Protein AF-A0A919QBC5-F1 (afdb_monomer_lite)

pLDDT: mean 77.53, std 14.64, range [37.72, 95.38]

Organism: NCBI:txid1070424

Radius of gyration: 15.65 Å; chains: 1; bounding box: 29×37×42 Å

Structure (mmCIF, N/CA/C/O backbone):
data_AF-A0A919QBC5-F1
#
_entry.id   AF-A0A919QBC5-F1
#
loop_
_atom_site.group_PDB
_atom_site.id
_atom_site.type_symbol
_atom_site.label_atom_id
_atom_site.label_alt_id
_atom_site.label_comp_id
_atom_site.label_asym_id
_atom_site.label_entity_id
_atom_site.label_seq_id
_atom_site.pdbx_PDB_ins_code
_atom_site.Cartn_x
_atom_site.Cartn_y
_atom_site.Cartn_z
_atom_site.occupancy
_atom_site.B_iso_or_equiv
_atom_site.auth_seq_id
_atom_site.auth_comp_id
_atom_site.auth_asym_id
_atom_site.auth_atom_id
_atom_site.pdbx_PDB_model_num
ATOM 1 N N . MET A 1 1 ? -8.657 10.685 31.018 1.00 59.81 1 MET A N 1
ATOM 2 C CA . MET A 1 1 ? -8.477 10.791 29.553 1.00 59.81 1 MET A CA 1
ATOM 3 C C . MET A 1 1 ? -9.785 11.322 28.997 1.00 59.81 1 MET A C 1
ATOM 5 O O . MET A 1 1 ? -10.806 10.831 29.456 1.00 59.81 1 MET A O 1
ATOM 9 N N . SER A 1 2 ? -9.794 12.360 28.155 1.00 83.56 2 SER A N 1
ATOM 10 C CA . SER A 1 2 ? -11.073 12.926 27.695 1.00 83.56 2 SER A CA 1
ATOM 11 C C . SER A 1 2 ? -11.795 11.947 26.767 1.00 83.56 2 SER A C 1
ATOM 13 O O . SER A 1 2 ? -11.150 11.234 25.992 1.00 83.56 2 SER A O 1
ATOM 15 N N . ASP A 1 3 ? -13.125 11.934 26.822 1.00 86.00 3 ASP A N 1
ATOM 16 C CA . ASP A 1 3 ? -13.949 11.091 25.947 1.00 86.00 3 ASP A CA 1
ATOM 17 C C . ASP A 1 3 ? -13.710 11.406 24.464 1.00 86.00 3 ASP A C 1
ATOM 19 O O . ASP A 1 3 ? -13.741 10.510 23.622 1.00 86.00 3 ASP A O 1
ATOM 23 N N . GLN A 1 4 ? -13.350 12.658 24.157 1.00 81.12 4 GLN A N 1
ATOM 24 C CA . GLN A 1 4 ? -12.970 13.085 22.813 1.00 81.12 4 GLN A CA 1
ATOM 25 C C . GLN A 1 4 ? -11.673 12.424 22.328 1.00 81.12 4 GLN A C 1
ATOM 27 O O . GLN A 1 4 ? -11.617 11.952 21.198 1.00 81.12 4 GLN A O 1
ATOM 32 N N . ILE A 1 5 ? -10.641 12.334 23.176 1.00 77.69 5 ILE A N 1
ATOM 33 C CA . ILE A 1 5 ? -9.383 11.662 22.810 1.00 77.69 5 ILE A CA 1
ATOM 34 C C . ILE A 1 5 ? -9.641 10.178 22.532 1.00 77.69 5 ILE A C 1
ATOM 36 O O . ILE A 1 5 ? -9.094 9.618 21.584 1.00 77.69 5 ILE A O 1
ATOM 40 N N . LEU A 1 6 ? -10.497 9.531 23.329 1.00 83.38 6 LEU A N 1
ATOM 41 C CA . LEU A 1 6 ? -10.838 8.125 23.117 1.00 83.38 6 LEU A CA 1
ATOM 42 C C . LEU A 1 6 ? -11.637 7.916 21.819 1.00 83.38 6 LEU A C 1
ATOM 44 O O . LEU A 1 6 ? -11.389 6.943 21.106 1.00 83.38 6 LEU A O 1
ATOM 48 N N . ALA A 1 7 ? -12.584 8.804 21.511 1.00 79.25 7 ALA A N 1
ATOM 49 C CA . ALA A 1 7 ? -13.354 8.763 20.269 1.00 79.25 7 ALA A CA 1
ATOM 50 C C . ALA A 1 7 ? -12.456 8.953 19.037 1.00 79.25 7 ALA A C 1
ATOM 52 O O . ALA A 1 7 ? -12.529 8.157 18.098 1.00 79.25 7 ALA A O 1
ATOM 53 N N . ASP A 1 8 ? -11.550 9.931 19.082 1.00 75.81 8 ASP A N 1
ATOM 54 C CA . ASP A 1 8 ? -10.581 10.181 18.016 1.00 75.81 8 ASP A CA 1
ATOM 55 C C . ASP A 1 8 ? -9.690 8.951 17.787 1.00 75.81 8 ASP A C 1
ATOM 57 O O . ASP A 1 8 ? -9.553 8.488 16.654 1.00 75.81 8 ASP A O 1
ATOM 61 N N . LEU A 1 9 ? -9.140 8.357 18.853 1.00 77.12 9 LEU A N 1
ATOM 62 C CA . LEU A 1 9 ? -8.311 7.149 18.755 1.00 77.12 9 LEU A CA 1
ATOM 63 C C . LEU A 1 9 ? -9.074 5.957 18.163 1.00 77.12 9 LEU A C 1
ATOM 65 O O . LEU A 1 9 ? -8.524 5.227 17.338 1.00 77.12 9 LEU A O 1
ATOM 69 N N . LYS A 1 10 ? -10.342 5.760 18.544 1.00 79.88 10 LYS A N 1
ATOM 70 C CA . LYS A 1 10 ? -11.191 4.704 17.968 1.00 79.88 10 LYS A CA 1
ATOM 71 C C . LYS A 1 10 ? -11.422 4.918 16.476 1.00 79.88 10 LYS A C 1
ATOM 73 O O . LYS A 1 10 ? -11.319 3.962 15.712 1.00 79.88 10 LYS A O 1
ATOM 78 N N . SER A 1 11 ? -11.686 6.157 16.063 1.00 75.88 11 SER A N 1
ATOM 79 C CA . SER A 1 11 ? -11.860 6.499 14.651 1.00 75.88 11 SER A CA 1
ATOM 80 C C . SER A 1 11 ? -10.591 6.217 13.843 1.00 75.88 11 SER A C 1
ATOM 82 O O . SER A 1 11 ? -10.673 5.641 12.761 1.00 75.88 11 SER A O 1
ATOM 84 N N . TRP A 1 12 ? -9.415 6.557 14.380 1.00 67.19 12 TRP A N 1
ATOM 85 C CA . TRP A 1 12 ? -8.131 6.264 13.735 1.00 67.19 12 TRP A CA 1
ATOM 86 C C . TRP A 1 12 ? -7.857 4.767 13.619 1.00 67.19 12 TRP A C 1
ATOM 88 O O . TRP A 1 12 ? -7.459 4.290 12.560 1.00 67.19 12 TRP A O 1
ATOM 98 N N . LEU A 1 13 ? -8.108 4.006 14.685 1.00 72.31 13 LEU A N 1
ATOM 99 C CA . LEU A 1 13 ? -7.936 2.554 14.667 1.00 72.31 13 LEU A CA 1
ATOM 100 C C . LEU A 1 13 ? -8.860 1.876 13.655 1.00 72.31 13 LEU A C 1
ATOM 102 O O . LEU A 1 13 ? -8.449 0.908 13.021 1.00 72.31 13 LEU A O 1
ATOM 106 N N . GLN A 1 14 ? -10.088 2.371 13.502 1.00 71.81 14 GLN A N 1
ATOM 107 C CA . GLN A 1 14 ? -11.019 1.849 12.509 1.00 71.81 14 GLN A CA 1
ATOM 108 C C . GLN A 1 14 ? -10.550 2.178 11.086 1.00 71.81 14 GLN A C 1
ATOM 110 O O . GLN A 1 14 ? -10.476 1.282 10.251 1.00 71.81 14 GLN A O 1
ATOM 115 N N . ALA A 1 15 ? -10.124 3.420 10.834 1.00 68.81 15 ALA A N 1
ATOM 116 C CA . ALA A 1 15 ? -9.573 3.820 9.541 1.00 68.81 15 ALA A CA 1
ATOM 117 C C . ALA A 1 15 ? -8.355 2.971 9.134 1.00 68.81 15 ALA A C 1
ATOM 119 O O . ALA A 1 15 ? -8.272 2.558 7.986 1.00 68.81 15 ALA A O 1
ATOM 120 N N . LEU A 1 16 ? -7.466 2.644 10.081 1.00 67.38 16 LEU A N 1
ATOM 121 C CA . LEU A 1 16 ? -6.294 1.786 9.853 1.00 67.38 16 LEU A CA 1
ATOM 122 C C . LEU A 1 16 ? -6.632 0.310 9.595 1.00 67.38 16 LEU A C 1
ATOM 124 O O . LEU A 1 16 ? -5.807 -0.412 9.035 1.00 67.38 16 LEU A O 1
ATOM 128 N N . LYS A 1 17 ? -7.783 -0.169 10.081 1.00 69.50 17 LYS A N 1
ATOM 129 C CA . LYS A 1 17 ? -8.264 -1.539 9.833 1.00 69.50 17 LYS A CA 1
ATOM 130 C C . LYS A 1 17 ? -8.940 -1.656 8.477 1.00 69.50 17 LYS A C 1
ATOM 132 O O . LYS A 1 17 ? -8.787 -2.678 7.819 1.00 69.50 17 LYS A O 1
ATOM 137 N N . ASP A 1 18 ? -9.660 -0.612 8.090 1.00 69.12 18 ASP A N 1
ATOM 138 C CA . ASP A 1 18 ? -10.417 -0.567 6.845 1.00 69.12 18 ASP A CA 1
ATOM 139 C C . ASP A 1 18 ? -9.605 0.034 5.685 1.00 69.12 18 ASP A C 1
ATOM 141 O O . ASP A 1 18 ? -10.139 0.163 4.582 1.00 69.12 18 ASP A O 1
ATOM 145 N N . SER A 1 19 ? -8.361 0.477 5.915 1.00 66.69 19 SER A N 1
ATOM 146 C CA . SER A 1 19 ? -7.495 0.999 4.858 1.00 66.69 19 SER A CA 1
ATOM 147 C C . SER A 1 19 ? -6.853 -0.139 4.074 1.00 66.69 19 SER A C 1
ATOM 149 O O . SER A 1 19 ? -6.092 -0.954 4.597 1.00 66.69 19 SER A O 1
ATOM 151 N N . GLU A 1 20 ? -7.161 -0.181 2.781 1.00 71.75 20 GLU A N 1
ATOM 152 C CA . GLU A 1 20 ? -6.365 -0.929 1.818 1.00 71.75 20 GLU A CA 1
ATOM 153 C C . GLU A 1 20 ? -5.001 -0.236 1.727 1.00 71.75 20 GLU A C 1
ATOM 155 O O . GLU A 1 20 ? -4.919 0.972 1.494 1.00 71.75 20 GLU A O 1
ATOM 160 N N . ARG A 1 21 ? -3.921 -0.972 1.995 1.00 79.88 21 ARG A N 1
ATOM 161 C CA . ARG A 1 21 ? -2.569 -0.402 1.993 1.00 79.88 21 ARG A CA 1
ATOM 162 C C . ARG A 1 21 ? -1.957 -0.585 0.615 1.00 79.88 21 ARG A C 1
ATOM 164 O O . ARG A 1 21 ? -1.882 -1.703 0.117 1.00 79.88 21 ARG A O 1
ATOM 171 N N . THR A 1 22 ? -1.475 0.484 0.002 1.00 86.44 22 THR A N 1
ATOM 172 C CA . THR A 1 22 ? -0.860 0.414 -1.325 1.00 86.44 22 THR A CA 1
ATOM 173 C C . THR A 1 22 ? 0.655 0.317 -1.179 1.00 86.44 22 THR A C 1
ATOM 175 O O . THR A 1 22 ? 1.289 1.202 -0.613 1.00 86.44 22 THR A O 1
ATOM 178 N N . VAL A 1 23 ? 1.262 -0.751 -1.692 1.00 89.44 23 VAL A N 1
ATOM 179 C CA . VAL A 1 23 ? 2.709 -0.823 -1.916 1.00 89.44 23 VAL A CA 1
ATOM 180 C C . VAL A 1 23 ? 3.005 -0.238 -3.286 1.00 89.44 23 VAL A C 1
ATOM 182 O O . VAL A 1 23 ? 2.525 -0.757 -4.291 1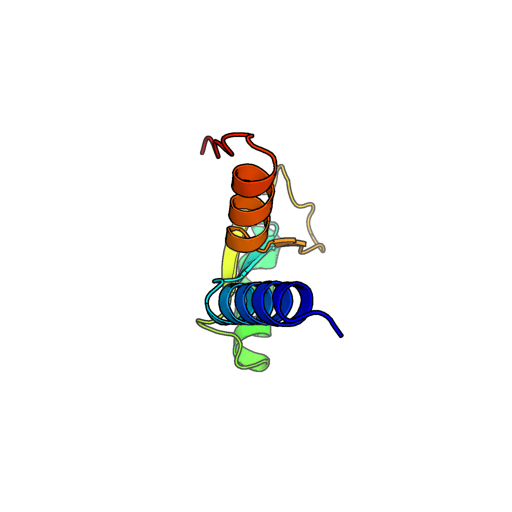.00 89.44 23 VAL A O 1
ATOM 185 N N . VAL A 1 24 ? 3.807 0.818 -3.335 1.00 90.94 24 VAL A N 1
ATOM 186 C CA . VAL A 1 24 ? 4.361 1.359 -4.575 1.00 90.94 24 VAL A CA 1
ATOM 187 C C . VAL A 1 24 ? 5.740 0.755 -4.799 1.00 90.94 24 VAL A C 1
ATOM 189 O O . VAL A 1 24 ? 6.561 0.747 -3.880 1.00 90.94 24 VAL A O 1
ATOM 192 N N . CYS A 1 25 ? 5.981 0.241 -6.000 1.00 93.25 25 CYS A N 1
ATOM 193 C CA . CYS A 1 25 ? 7.247 -0.372 -6.398 1.00 93.25 25 CYS A CA 1
ATOM 194 C C . CYS A 1 25 ? 7.599 -0.044 -7.855 1.00 93.25 25 CYS A C 1
ATOM 196 O O . CYS A 1 25 ? 6.753 0.449 -8.610 1.00 93.25 25 CYS A O 1
ATOM 198 N N . ALA A 1 26 ? 8.841 -0.328 -8.245 1.00 93.88 26 ALA A N 1
ATOM 199 C CA . ALA A 1 26 ? 9.256 -0.317 -9.642 1.00 93.88 26 ALA A CA 1
ATOM 200 C C . ALA A 1 26 ? 8.742 -1.564 -10.387 1.00 93.88 26 ALA A C 1
ATOM 202 O O . ALA A 1 26 ? 8.528 -2.625 -9.795 1.00 93.88 26 ALA A O 1
ATOM 203 N N . SER A 1 27 ? 8.602 -1.464 -11.706 1.00 94.81 27 SER A N 1
ATOM 204 C CA . SER A 1 27 ? 8.150 -2.540 -12.596 1.00 94.81 27 SER A CA 1
ATOM 205 C C . SER A 1 27 ? 9.044 -3.778 -12.518 1.00 94.81 27 SER A C 1
ATOM 207 O O . SER A 1 27 ? 8.546 -4.904 -12.510 1.00 94.81 27 SER A O 1
ATOM 209 N N . ALA A 1 28 ? 10.356 -3.577 -12.373 1.00 94.88 28 ALA A N 1
ATOM 210 C CA . ALA A 1 28 ? 11.330 -4.653 -12.190 1.00 94.88 28 ALA A CA 1
ATOM 211 C C . ALA A 1 28 ? 11.097 -5.478 -10.908 1.00 94.88 28 ALA A C 1
ATOM 213 O O . ALA A 1 28 ? 11.455 -6.655 -10.868 1.00 94.88 28 ALA A O 1
ATOM 214 N N . ASP A 1 29 ? 10.473 -4.886 -9.885 1.00 95.38 29 ASP A N 1
ATOM 215 C CA . ASP A 1 29 ? 10.310 -5.488 -8.560 1.00 95.38 29 ASP A CA 1
ATOM 216 C C . ASP A 1 29 ? 8.891 -6.015 -8.299 1.00 95.38 29 ASP A C 1
ATOM 218 O O . ASP A 1 29 ? 8.668 -6.707 -7.302 1.00 95.38 29 ASP A O 1
ATOM 222 N N . GLU A 1 30 ? 7.924 -5.743 -9.186 1.00 94.56 30 GLU A N 1
ATOM 223 C CA . GLU A 1 30 ? 6.506 -6.068 -8.971 1.00 94.56 30 GLU A CA 1
ATOM 224 C C . GLU A 1 30 ? 6.298 -7.544 -8.598 1.00 94.56 30 GLU A C 1
ATOM 226 O O . GLU A 1 30 ? 5.591 -7.865 -7.638 1.00 94.56 30 GLU A O 1
ATOM 231 N N . SER A 1 31 ? 6.937 -8.453 -9.339 1.00 95.38 31 SER A N 1
ATOM 232 C CA . SER A 1 31 ? 6.789 -9.896 -9.116 1.00 95.38 31 SER A CA 1
ATOM 233 C C . SER A 1 31 ? 7.335 -10.319 -7.751 1.00 95.38 31 SER A C 1
ATOM 235 O O . SER A 1 31 ? 6.667 -11.055 -7.023 1.00 95.38 31 SER A O 1
ATOM 237 N N . ALA A 1 32 ? 8.506 -9.802 -7.368 1.00 95.19 32 ALA A N 1
ATOM 238 C CA . ALA A 1 32 ? 9.128 -10.097 -6.081 1.00 95.19 32 ALA A CA 1
ATOM 239 C C . ALA A 1 32 ? 8.300 -9.541 -4.910 1.00 95.19 32 ALA A C 1
ATOM 241 O O . ALA A 1 32 ? 8.124 -10.218 -3.897 1.00 95.19 32 ALA A O 1
ATOM 242 N N . ILE A 1 33 ? 7.729 -8.341 -5.065 1.00 94.00 33 ILE A N 1
ATOM 243 C CA . ILE A 1 33 ? 6.839 -7.726 -4.072 1.00 94.00 33 ILE A CA 1
ATOM 244 C C . ILE A 1 33 ? 5.566 -8.557 -3.897 1.00 94.00 33 ILE A C 1
ATOM 246 O O . ILE A 1 33 ? 5.190 -8.875 -2.767 1.00 94.00 33 ILE A O 1
ATOM 250 N N . ARG A 1 34 ? 4.908 -8.958 -4.993 1.00 93.19 34 ARG A N 1
ATOM 251 C CA . ARG A 1 34 ? 3.697 -9.794 -4.930 1.00 93.19 34 ARG A CA 1
ATOM 252 C C . ARG A 1 34 ? 3.974 -11.147 -4.278 1.00 93.19 34 ARG A C 1
ATOM 254 O O . ARG A 1 34 ? 3.181 -11.597 -3.451 1.00 93.19 34 ARG A O 1
ATOM 261 N N . GLU A 1 35 ? 5.105 -11.770 -4.600 1.00 94.25 35 GLU A N 1
ATOM 262 C CA . GLU A 1 35 ? 5.530 -13.021 -3.972 1.00 94.25 35 GLU A CA 1
ATOM 263 C C . GLU A 1 35 ? 5.784 -12.842 -2.467 1.00 94.25 35 GLU A C 1
ATOM 265 O O . GLU A 1 35 ? 5.302 -13.638 -1.658 1.00 94.25 35 GLU A O 1
ATOM 270 N N . ALA A 1 36 ? 6.485 -11.775 -2.072 1.00 93.31 36 ALA A N 1
ATOM 271 C CA . ALA A 1 36 ? 6.744 -11.460 -0.671 1.00 93.31 36 ALA A CA 1
ATOM 272 C C . ALA A 1 36 ? 5.443 -11.227 0.115 1.00 93.31 36 ALA A C 1
ATOM 274 O O . ALA A 1 36 ? 5.271 -11.789 1.198 1.00 93.31 36 ALA A O 1
ATOM 275 N N . LEU A 1 37 ? 4.492 -10.473 -0.446 1.00 90.75 37 LEU A N 1
ATOM 276 C CA . LEU A 1 37 ? 3.171 -10.267 0.158 1.00 90.75 37 LEU A CA 1
ATOM 277 C C . LEU A 1 37 ? 2.406 -11.587 0.315 1.00 90.75 37 LEU A C 1
ATOM 279 O O . LEU A 1 37 ? 1.800 -11.820 1.360 1.00 90.75 37 LEU A O 1
ATOM 283 N N . GLY A 1 38 ? 2.469 -12.476 -0.679 1.00 90.31 38 GLY A N 1
ATOM 284 C CA . GLY A 1 38 ? 1.890 -13.817 -0.589 1.00 90.31 38 GLY A CA 1
ATOM 285 C C . GLY A 1 38 ? 2.502 -14.646 0.544 1.00 90.31 38 GLY A C 1
ATOM 286 O O . GLY A 1 38 ? 1.775 -15.206 1.363 1.00 90.31 38 GLY A O 1
ATOM 287 N N . ARG A 1 39 ? 3.838 -14.663 0.656 1.00 92.44 39 ARG A N 1
ATOM 288 C CA . ARG A 1 39 ? 4.566 -15.377 1.724 1.00 92.44 39 ARG A CA 1
ATOM 289 C C . ARG A 1 39 ? 4.237 -14.863 3.124 1.00 92.44 39 ARG A C 1
ATOM 291 O O . ARG A 1 39 ? 4.212 -15.654 4.061 1.00 92.44 39 ARG A O 1
ATOM 298 N N . LEU A 1 40 ? 3.957 -13.568 3.256 1.00 88.62 40 LEU A N 1
ATOM 299 C CA . LEU A 1 40 ? 3.568 -12.926 4.516 1.00 88.62 40 LEU A CA 1
ATOM 300 C C . LEU A 1 40 ? 2.058 -12.979 4.797 1.00 88.62 40 LEU A C 1
ATOM 302 O O . LEU A 1 40 ? 1.613 -12.438 5.805 1.00 88.62 40 LEU A O 1
ATOM 306 N N . TRP A 1 41 ? 1.274 -13.612 3.919 1.00 83.38 41 TRP A N 1
ATOM 307 C CA . TRP A 1 41 ? -0.189 -13.721 4.017 1.00 83.38 41 TRP A CA 1
ATOM 308 C C . TRP A 1 41 ? -0.875 -12.348 3.988 1.00 83.38 41 TRP A C 1
ATOM 310 O O . TRP A 1 41 ? -1.946 -12.137 4.552 1.00 83.38 41 TRP A O 1
ATOM 320 N N . LEU A 1 42 ? -0.234 -11.406 3.297 1.00 82.31 42 LEU A N 1
ATOM 321 C CA . LEU A 1 42 ? -0.708 -10.048 3.050 1.00 82.31 42 LEU A CA 1
ATOM 322 C C . LEU A 1 42 ? -1.330 -9.898 1.653 1.00 82.31 42 LEU A C 1
ATOM 324 O O . LEU A 1 42 ? -1.789 -8.812 1.293 1.00 82.31 42 LEU A O 1
ATOM 328 N N . GLY A 1 43 ? -1.359 -10.976 0.861 1.00 72.50 43 GLY A N 1
ATOM 329 C CA . GLY A 1 43 ? -2.044 -11.017 -0.429 1.00 72.50 43 GLY A CA 1
ATOM 330 C C . GLY A 1 43 ? -3.536 -10.717 -0.260 1.00 72.50 43 GLY A C 1
ATOM 331 O O . GLY A 1 43 ? -4.249 -11.479 0.383 1.00 72.50 43 GLY A O 1
ATOM 332 N N . GLY A 1 44 ? -3.993 -9.590 -0.811 1.00 74.69 44 GLY A N 1
ATOM 333 C CA . GLY A 1 44 ? -5.372 -9.098 -0.678 1.00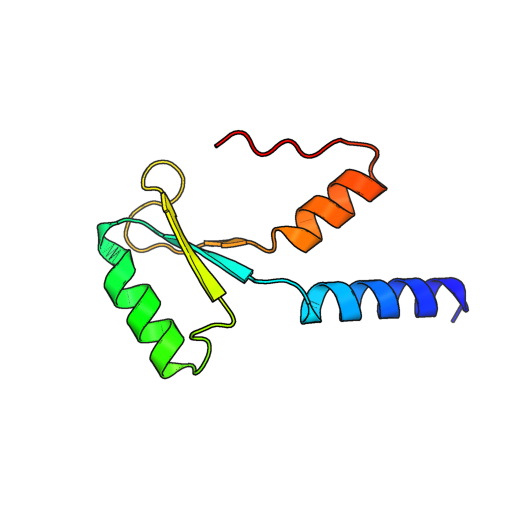 74.69 44 GLY A CA 1
ATOM 334 C C . GLY A 1 44 ? -5.584 -8.054 0.424 1.00 74.69 44 GLY A C 1
ATOM 335 O O . GLY A 1 44 ? -6.610 -7.386 0.419 1.00 74.69 44 GLY A O 1
ATOM 336 N N . LEU A 1 45 ? -4.614 -7.866 1.326 1.00 76.75 45 LEU A N 1
ATOM 337 C CA . LEU A 1 45 ? -4.588 -6.734 2.265 1.00 76.75 45 LEU A CA 1
ATOM 338 C C . LEU A 1 45 ? -3.837 -5.532 1.692 1.00 76.75 45 LEU A C 1
ATOM 340 O O . LEU A 1 45 ? -4.093 -4.391 2.078 1.00 76.75 45 LEU A O 1
ATOM 344 N N . TYR A 1 46 ? -2.889 -5.809 0.796 1.00 84.00 46 TYR A N 1
ATOM 345 C CA . TYR A 1 46 ? -2.104 -4.792 0.126 1.00 84.00 46 TYR A CA 1
ATOM 346 C C . TYR A 1 46 ? -2.357 -4.799 -1.375 1.00 84.00 46 TYR A C 1
ATOM 348 O O . TYR A 1 46 ? -2.235 -5.832 -2.043 1.00 84.00 46 TYR A O 1
ATOM 356 N N . LYS A 1 47 ? -2.641 -3.615 -1.907 1.00 86.62 47 LYS A N 1
ATOM 357 C CA . LYS A 1 47 ? -2.601 -3.333 -3.337 1.00 86.62 47 LYS A CA 1
ATOM 358 C C . LYS A 1 47 ? -1.155 -3.115 -3.751 1.00 86.62 47 LYS A C 1
ATOM 360 O O . LYS A 1 47 ? -0.382 -2.532 -3.000 1.00 86.62 47 LYS A O 1
ATOM 365 N N . VAL A 1 48 ? -0.787 -3.545 -4.951 1.00 89.44 48 VAL A N 1
ATOM 366 C CA . VAL A 1 48 ? 0.520 -3.219 -5.534 1.00 89.44 48 VAL A CA 1
ATOM 367 C C . VAL A 1 48 ? 0.300 -2.240 -6.674 1.00 89.44 48 VAL A C 1
ATOM 369 O O . VAL A 1 48 ? -0.461 -2.530 -7.599 1.00 89.44 48 VAL A O 1
ATOM 372 N N . LEU A 1 49 ? 0.946 -1.083 -6.578 1.00 89.81 49 LEU A N 1
ATOM 373 C CA . LEU A 1 49 ? 1.003 -0.054 -7.602 1.00 89.81 49 LEU A CA 1
ATOM 374 C C . LEU A 1 49 ? 2.419 -0.016 -8.174 1.00 89.81 49 LEU A C 1
ATOM 376 O O . LEU A 1 49 ? 3.400 0.073 -7.437 1.00 89.81 49 LEU A O 1
ATOM 380 N N . VAL A 1 50 ? 2.520 -0.057 -9.495 1.00 90.25 50 VAL A N 1
ATOM 381 C CA . VAL A 1 50 ? 3.798 0.068 -10.194 1.00 90.25 50 VAL A CA 1
ATOM 382 C C . VAL A 1 50 ? 3.965 1.510 -10.647 1.00 90.25 50 VAL A C 1
ATOM 384 O O . VAL A 1 50 ? 3.103 2.037 -11.350 1.00 90.25 50 VAL A O 1
ATOM 387 N N . ASN A 1 51 ? 5.049 2.161 -10.227 1.00 89.50 51 ASN A N 1
ATOM 388 C CA . ASN A 1 51 ? 5.374 3.517 -10.657 1.00 89.50 51 ASN A CA 1
ATOM 389 C C . ASN A 1 51 ? 6.889 3.765 -10.627 1.00 89.50 51 ASN A C 1
ATOM 391 O O . ASN A 1 51 ? 7.446 4.137 -9.595 1.00 89.50 51 ASN A O 1
ATOM 395 N N . ASP A 1 52 ? 7.528 3.628 -11.787 1.00 87.06 52 ASP A N 1
ATOM 396 C CA . ASP A 1 52 ? 8.981 3.787 -11.949 1.00 87.06 52 ASP A CA 1
ATOM 397 C C . ASP A 1 52 ? 9.471 5.233 -11.753 1.00 87.06 52 ASP A C 1
ATOM 399 O O . ASP A 1 52 ? 10.644 5.459 -11.464 1.00 87.06 52 ASP A O 1
ATOM 403 N N . ALA A 1 53 ? 8.589 6.228 -11.900 1.00 84.69 53 ALA A N 1
ATOM 404 C CA . ALA A 1 53 ? 8.941 7.634 -11.703 1.00 84.69 53 ALA A CA 1
ATOM 405 C C . ALA A 1 53 ? 8.981 8.021 -10.217 1.00 84.69 53 ALA A C 1
ATOM 407 O O . ALA A 1 53 ? 9.756 8.891 -9.822 1.00 84.69 53 ALA A O 1
ATOM 408 N N . LEU A 1 54 ? 8.136 7.387 -9.399 1.00 78.44 54 LEU A N 1
ATOM 409 C CA . LEU A 1 54 ? 8.043 7.644 -7.961 1.00 78.44 54 LEU A CA 1
ATOM 410 C C . LEU A 1 54 ? 8.858 6.657 -7.125 1.00 78.44 54 LEU A C 1
ATOM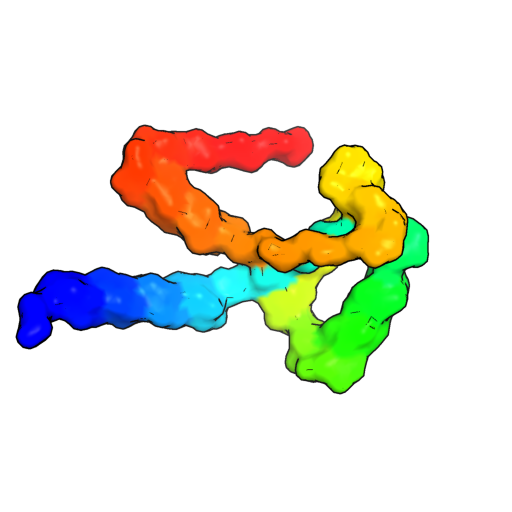 412 O O . LEU A 1 54 ? 9.246 6.994 -6.008 1.00 78.44 54 LEU A O 1
ATOM 416 N N . CYS A 1 55 ? 9.096 5.447 -7.634 1.00 85.69 55 CYS A N 1
ATOM 417 C CA . CYS A 1 55 ? 9.753 4.378 -6.901 1.00 85.69 55 CYS A CA 1
ATOM 418 C C . CYS A 1 55 ? 10.962 3.837 -7.674 1.00 85.69 55 CYS A C 1
ATOM 420 O O . CYS A 1 55 ? 10.790 3.148 -8.679 1.00 85.69 55 CYS A O 1
ATOM 422 N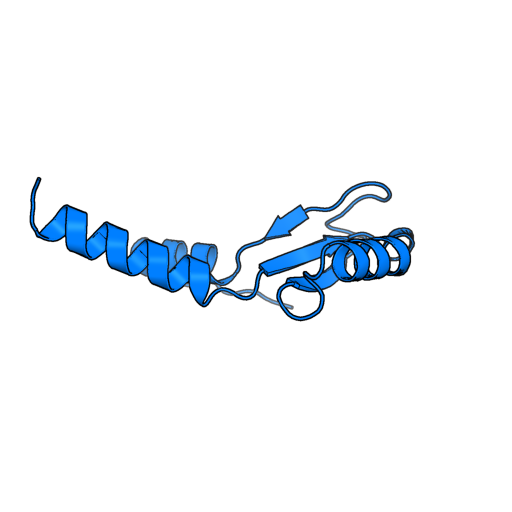 N . PRO A 1 56 ? 12.191 4.142 -7.219 1.00 87.69 56 PRO A N 1
ATOM 423 C CA . PRO A 1 56 ? 13.402 3.570 -7.794 1.00 87.69 56 PRO A CA 1
ATOM 424 C C . PRO A 1 56 ? 13.465 2.041 -7.618 1.00 87.69 56 PRO A C 1
ATOM 426 O O . PRO A 1 56 ? 13.028 1.538 -6.577 1.00 87.69 56 PRO A O 1
ATOM 429 N N . PRO A 1 57 ? 14.085 1.297 -8.553 1.00 92.50 57 PRO A N 1
ATOM 430 C CA . PRO A 1 57 ? 14.300 -0.141 -8.396 1.00 92.50 57 PRO A CA 1
ATOM 431 C C . PRO A 1 57 ? 15.032 -0.505 -7.097 1.00 92.50 57 PRO A C 1
ATOM 433 O O . PRO A 1 57 ? 15.940 0.205 -6.658 1.00 92.50 57 PRO A O 1
ATOM 436 N N . GLY A 1 58 ? 14.644 -1.624 -6.489 1.00 90.81 58 GLY A N 1
ATOM 437 C CA . GLY A 1 58 ? 15.151 -2.097 -5.200 1.00 90.81 58 GLY A CA 1
ATOM 438 C C . GLY A 1 58 ? 14.536 -1.399 -3.984 1.00 90.81 58 GLY A C 1
ATOM 439 O O . GLY A 1 58 ? 14.959 -1.657 -2.855 1.00 90.81 58 GLY A O 1
ATOM 440 N N . THR A 1 59 ? 13.546 -0.526 -4.184 1.00 88.31 59 THR A N 1
ATOM 441 C CA . THR A 1 59 ? 12.811 0.129 -3.097 1.00 88.31 59 THR A CA 1
ATOM 442 C C . THR A 1 59 ? 11.319 -0.172 -3.171 1.00 88.31 59 THR A C 1
ATOM 444 O O . THR A 1 59 ? 10.787 -0.545 -4.214 1.00 88.31 59 THR A O 1
ATOM 447 N N . ALA A 1 60 ? 10.641 -0.039 -2.032 1.00 88.19 60 ALA A N 1
ATOM 448 C CA . ALA A 1 60 ? 9.193 -0.129 -1.952 1.00 88.19 60 ALA A CA 1
ATOM 449 C C . ALA A 1 60 ? 8.675 0.866 -0.914 1.00 88.19 60 ALA A C 1
ATOM 451 O O . ALA A 1 60 ? 9.219 0.969 0.189 1.00 88.19 60 ALA A O 1
ATOM 452 N N . TYR A 1 61 ? 7.606 1.575 -1.258 1.00 87.38 61 TYR A N 1
ATOM 453 C CA . TYR A 1 61 ? 6.935 2.508 -0.358 1.00 87.38 61 TYR A CA 1
ATOM 454 C C . TYR A 1 61 ? 5.568 1.962 0.020 1.00 87.38 61 TYR A C 1
ATOM 456 O O . TYR A 1 61 ? 4.816 1.525 -0.843 1.00 87.38 61 TYR A O 1
ATOM 464 N N . VAL A 1 62 ? 5.227 2.003 1.306 1.00 86.06 62 VAL A N 1
ATOM 465 C CA . VAL A 1 62 ? 3.878 1.669 1.770 1.00 86.06 62 VAL A CA 1
ATOM 466 C C . VAL A 1 62 ? 3.120 2.962 1.995 1.00 86.06 62 VAL A C 1
ATOM 468 O O . VAL A 1 62 ? 3.533 3.805 2.790 1.00 86.06 62 VAL A O 1
ATOM 471 N N . ILE A 1 63 ? 2.006 3.096 1.295 1.00 81.56 63 ILE A N 1
ATOM 472 C CA . ILE A 1 63 ? 1.135 4.255 1.327 1.00 81.56 63 ILE A CA 1
ATOM 473 C C . ILE A 1 63 ? -0.216 3.829 1.903 1.00 81.56 63 ILE A C 1
ATOM 475 O O . ILE A 1 63 ? -0.812 2.845 1.468 1.00 81.56 63 ILE A O 1
ATOM 479 N N . ASP A 1 64 ? -0.702 4.585 2.886 1.00 78.81 64 ASP A N 1
ATOM 480 C CA . ASP A 1 64 ? -2.070 4.470 3.389 1.00 78.81 64 ASP A CA 1
ATOM 481 C C . ASP A 1 64 ? -2.904 5.601 2.772 1.00 78.81 64 ASP A C 1
ATOM 483 O O . ASP A 1 64 ? -2.908 6.737 3.257 1.00 78.81 64 ASP A O 1
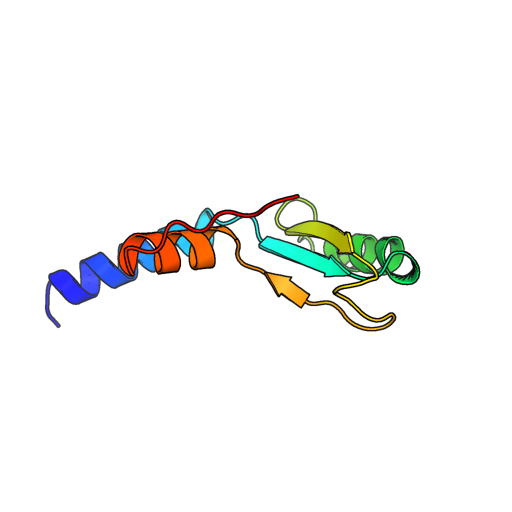ATOM 487 N N . GLU A 1 65 ? -3.551 5.300 1.643 1.00 70.50 65 GLU A N 1
ATOM 488 C CA . GLU A 1 65 ? -4.344 6.271 0.878 1.00 70.50 65 GLU A CA 1
ATOM 489 C C . GLU A 1 65 ? -5.464 6.871 1.737 1.00 70.50 65 GLU A C 1
ATOM 491 O O . GLU A 1 65 ? -5.657 8.086 1.736 1.00 70.50 65 GLU A O 1
ATOM 496 N N . ARG A 1 66 ? -6.130 6.060 2.570 1.00 66.38 66 ARG A N 1
ATOM 497 C CA . ARG A 1 66 ? -7.197 6.541 3.458 1.00 66.38 66 ARG A CA 1
ATOM 498 C C . ARG A 1 66 ? -6.684 7.401 4.601 1.00 66.38 66 ARG A C 1
ATOM 500 O O . ARG A 1 66 ? -7.355 8.362 4.967 1.00 66.38 66 ARG A O 1
ATOM 507 N N . ALA A 1 67 ? -5.524 7.094 5.179 1.00 65.12 67 ALA A N 1
ATOM 508 C CA . ALA A 1 67 ? -4.927 7.958 6.195 1.00 65.12 67 ALA A CA 1
ATOM 509 C C . ALA A 1 67 ? -4.565 9.333 5.610 1.00 65.12 67 ALA A C 1
ATOM 511 O O . ALA A 1 67 ? -4.782 10.354 6.268 1.00 65.12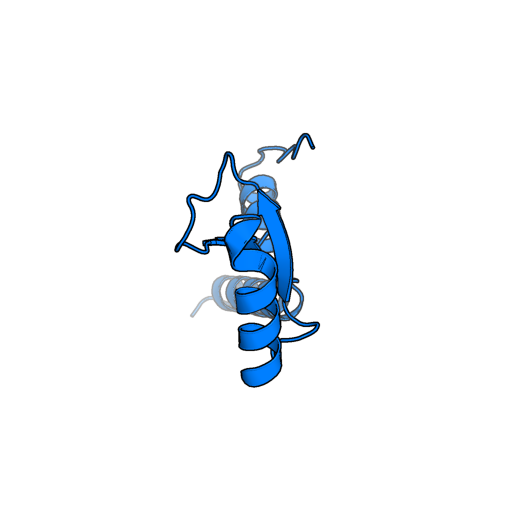 67 ALA A O 1
ATOM 512 N N . MET A 1 68 ? -4.081 9.375 4.364 1.00 66.94 68 MET A N 1
ATOM 513 C CA . MET A 1 68 ? -3.828 10.633 3.657 1.00 66.94 68 MET A CA 1
ATOM 514 C C . MET A 1 68 ? -5.118 11.382 3.315 1.00 66.94 68 MET A C 1
ATOM 516 O O . MET A 1 68 ? -5.189 12.583 3.563 1.00 66.94 68 MET A O 1
ATOM 520 N N . GLU A 1 69 ? -6.158 10.698 2.831 1.00 67.12 69 GLU A N 1
ATOM 521 C CA . GLU A 1 69 ? -7.474 11.305 2.592 1.00 67.12 69 GLU A CA 1
ATOM 522 C C . GLU A 1 69 ? -8.099 11.849 3.882 1.00 67.12 69 GLU A C 1
ATOM 524 O O . GLU A 1 69 ? -8.607 12.969 3.905 1.00 67.12 69 GLU A O 1
ATOM 529 N N . ALA A 1 70 ? -8.041 11.091 4.980 1.00 63.19 70 ALA A N 1
ATOM 530 C CA . ALA A 1 70 ? -8.553 11.511 6.280 1.00 63.19 70 ALA A CA 1
ATOM 531 C C . ALA A 1 70 ? -7.795 12.733 6.815 1.00 63.19 70 ALA A C 1
ATOM 533 O O . ALA A 1 70 ? -8.418 13.663 7.332 1.00 63.19 70 ALA A O 1
ATOM 534 N N . TYR A 1 71 ? -6.467 12.763 6.661 1.00 58.34 71 TYR A N 1
ATOM 535 C CA . TYR A 1 71 ? -5.655 13.926 7.009 1.00 58.34 71 TYR A CA 1
ATOM 536 C C . TYR A 1 71 ? -6.018 15.143 6.156 1.00 58.34 71 TYR A C 1
ATOM 538 O O . TYR A 1 71 ? -6.269 16.214 6.702 1.00 58.34 71 TYR A O 1
ATOM 546 N N . ALA A 1 72 ? -6.108 14.977 4.837 1.00 61.41 72 ALA A N 1
ATOM 547 C CA . ALA A 1 72 ? -6.443 16.049 3.911 1.00 61.41 72 ALA A CA 1
ATOM 548 C C . ALA A 1 72 ? -7.844 16.625 4.190 1.00 61.41 72 ALA A C 1
ATOM 550 O O . ALA A 1 72 ? -7.992 17.834 4.377 1.00 61.41 72 ALA A O 1
ATOM 551 N N . ASN A 1 73 ? -8.847 15.758 4.367 1.00 64.44 73 ASN A N 1
ATOM 552 C CA . ASN A 1 73 ? -10.207 16.155 4.735 1.00 64.44 73 ASN A CA 1
ATOM 553 C C . ASN A 1 73 ? -10.247 16.889 6.084 1.00 64.44 73 ASN A C 1
ATOM 555 O O . ASN A 1 73 ? -10.922 17.910 6.209 1.00 64.44 73 ASN A O 1
ATOM 559 N N . LYS A 1 74 ? -9.495 16.418 7.090 1.00 60.50 74 LYS A N 1
ATOM 560 C CA . LYS A 1 74 ? -9.411 17.073 8.407 1.00 60.50 74 LYS A CA 1
ATOM 561 C C . LYS A 1 74 ? -8.661 18.409 8.351 1.00 60.50 74 LYS A C 1
ATOM 563 O O . LYS A 1 74 ? -8.988 19.319 9.106 1.00 60.50 74 LYS A O 1
ATOM 568 N N . ALA A 1 75 ? -7.687 18.542 7.453 1.00 60.66 75 ALA A N 1
ATOM 569 C CA . ALA A 1 75 ? -6.941 19.773 7.204 1.00 60.66 75 ALA A CA 1
ATOM 570 C C . ALA A 1 75 ? -7.691 20.774 6.299 1.00 60.66 75 ALA A C 1
ATOM 572 O O . ALA A 1 75 ? -7.170 21.855 6.028 1.00 60.66 75 ALA A O 1
ATOM 573 N N . GLY A 1 76 ? -8.896 20.435 5.817 1.00 52.16 76 GLY A N 1
ATOM 574 C CA . GLY A 1 76 ? -9.660 21.266 4.881 1.00 52.16 76 GLY A CA 1
ATOM 575 C C . GLY A 1 76 ? -9.043 21.349 3.480 1.00 52.16 76 GLY A C 1
ATOM 576 O O . GLY A 1 76 ? -9.407 22.224 2.697 1.00 52.16 76 GLY A O 1
ATOM 577 N N . GLN A 1 77 ? -8.104 20.458 3.156 1.00 52.03 77 GLN A N 1
ATOM 578 C CA . GLN A 1 77 ? -7.477 20.365 1.845 1.00 52.03 77 GLN A CA 1
ATOM 579 C C . GLN A 1 77 ? -8.115 19.213 1.068 1.00 52.03 77 GLN A C 1
ATOM 581 O O . GLN A 1 77 ? -8.063 18.060 1.481 1.00 52.03 77 GLN A O 1
ATOM 586 N N . LEU A 1 78 ? -8.722 19.512 -0.082 1.00 47.84 78 LEU A N 1
ATOM 587 C CA . LEU A 1 78 ? -9.179 18.480 -1.011 1.00 47.84 78 LEU A CA 1
ATOM 588 C C . LEU A 1 78 ? -7.955 17.763 -1.581 1.00 47.84 78 LEU A C 1
ATOM 590 O O . LEU A 1 78 ? -7.260 18.306 -2.442 1.00 47.84 78 LEU A O 1
ATOM 594 N N . TRP A 1 79 ? -7.697 16.543 -1.115 1.00 46.88 79 TRP A N 1
ATOM 595 C CA . TRP A 1 79 ? -6.739 15.669 -1.778 1.00 46.88 79 TRP A CA 1
ATOM 596 C C . TRP A 1 79 ? -7.316 15.302 -3.147 1.00 46.88 79 TRP A C 1
ATOM 598 O O . TRP A 1 79 ? -8.335 14.622 -3.245 1.00 46.88 79 TRP A O 1
ATOM 608 N N . ARG A 1 80 ? -6.708 15.814 -4.218 1.00 48.72 80 ARG A N 1
ATOM 609 C CA . ARG A 1 80 ? -6.993 15.376 -5.586 1.00 48.72 80 ARG A CA 1
ATOM 610 C C . ARG A 1 80 ? -5.801 14.575 -6.074 1.00 48.72 80 ARG A C 1
ATOM 612 O O . ARG A 1 80 ? -4.793 15.150 -6.471 1.00 48.72 80 ARG A O 1
ATOM 619 N N . TRP A 1 81 ? -5.938 13.255 -6.047 1.00 45.41 81 TRP A N 1
ATOM 620 C CA . TRP A 1 81 ? -5.056 12.369 -6.792 1.00 45.41 81 TRP A CA 1
ATOM 621 C C . TRP A 1 81 ? -5.406 12.522 -8.278 1.00 45.41 81 TRP A C 1
ATOM 623 O O . TRP A 1 81 ? -6.530 12.222 -8.684 1.00 45.41 81 TRP A O 1
ATOM 633 N N . GLN A 1 82 ? -4.498 13.082 -9.076 1.00 37.72 82 GLN A N 1
ATOM 634 C CA . GLN A 1 82 ? -4.613 13.053 -10.533 1.00 37.72 82 GLN A CA 1
ATOM 635 C C . GLN A 1 82 ? -3.746 11.899 -11.025 1.00 37.72 82 GLN A C 1
ATOM 637 O O . GLN A 1 82 ? -2.526 11.942 -10.877 1.00 37.72 82 GLN A O 1
ATOM 642 N N . ALA A 1 83 ? -4.430 10.859 -11.506 1.00 38.19 83 ALA A N 1
ATOM 643 C CA . ALA A 1 83 ? -3.845 9.729 -12.217 1.00 38.19 83 ALA A CA 1
ATOM 644 C C . ALA A 1 83 ? -3.168 10.180 -13.517 1.00 38.19 83 ALA A C 1
ATOM 646 O O . ALA A 1 83 ? -3.685 11.143 -14.137 1.00 38.19 83 ALA A O 1
#

Sequence (83 aa):
MSDQILADLKSWLQALKDSERTVVCASADESAIREALGRLWLGGLYKVLVNDALCPPGTAYVIDERAMEAYANKAGQLWRWQA

Foldseek 3Di:
DDPVVVVVVVVVVVLVVPFQKEKEEAPVCQVVVCVVCVVVVNNVSHHYHHDCVVHPHPDIDIDRPSVVCVVCVVVVHPDDDDD

Secondary structure (DSSP, 8-state):
--HHHHHHHHHHHHHHHHPPEEEEE-GGGHHHHHHHHHHTT-BTTEEEEE-TTTS-TT-EEEEEHHHHHHHHHHTT-------